Protein AF-A0AA35TDZ6-F1 (afdb_monomer)

InterPro domains:
  IPR032675 Leucine-rich repeat domain superfamily [G3DSA:3.80.10.10] (3-65)

Nearest PDB structures (foldseek):
  6brp-assembly1_B  TM=9.133E-01  e=1.697E-02  Oryza sativa Japonica Group
  3e2j-assembly4_D  TM=8.160E-01  e=2.064E-02  Bos taurus
  4q62-assembly1_A-2  TM=9.306E-01  e=1.899E-01  Legionella pneumophila subsp. pneumophila str. Philadelphia 1
  1fs2-assembly1_C  TM=8.307E-01  e=9.092E-01  Homo sapiens
  3gyq-assembly1_B  TM=4.921E-01  e=2.124E+00  Streptomyces cyaneus

Secondary structure (DSSP, 8-state):
--EEEEEES-TT-BHHHHHHHHHH-TTEEEEEEES-TB--HHHHGGGGG-TT--EEE-TTS-----

Solvent-accessible surface area (backbone atoms only — not comparable to full-atom values): 3557 Å² total; per-residue (Å²): 134,86,40,69,48,79,48,65,66,35,83,83,44,19,30,73,56,38,39,49,44,16,68,77,37,42,68,28,28,34,42,36,36,33,46,18,71,46,30,37,61,75,18,54,62,35,42,71,57,17,77,50,54,77,44,78,40,56,54,75,29,57,64,81,73,135

Mean predicted aligned error: 4.35 Å

Structure (mmCIF, N/CA/C/O backbone):
data_AF-A0AA35TDZ6-F1
#
_entry.id   AF-A0AA35TDZ6-F1
#
loop_
_atom_site.group_PDB
_atom_site.id
_atom_site.type_symbol
_atom_site.label_atom_id
_atom_site.label_alt_id
_atom_site.label_comp_id
_atom_site.label_asym_id
_atom_site.label_entity_id
_atom_site.label_seq_id
_atom_site.pdbx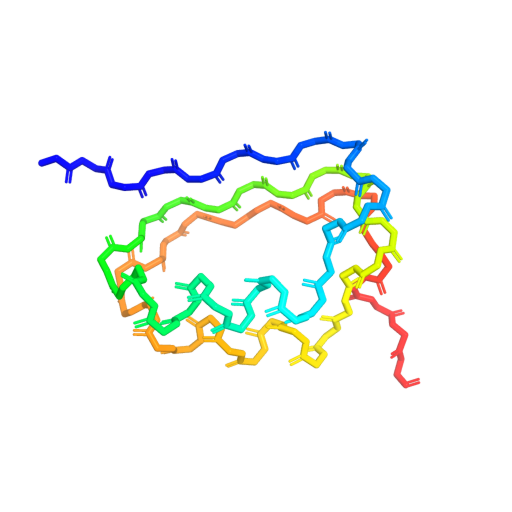_PDB_ins_code
_atom_site.Cartn_x
_atom_site.Cartn_y
_atom_site.Cartn_z
_atom_site.occupancy
_atom_site.B_iso_or_equiv
_atom_site.auth_seq_id
_atom_site.auth_comp_id
_atom_site.auth_asym_id
_atom_site.auth_atom_id
_atom_site.pdbx_PDB_model_num
ATOM 1 N N . MET A 1 1 ? 0.391 2.346 19.340 1.00 48.69 1 MET A N 1
ATOM 2 C CA . MET A 1 1 ? 1.449 2.189 18.323 1.00 48.69 1 MET A CA 1
ATOM 3 C C . MET A 1 1 ? 0.839 2.567 16.983 1.00 48.69 1 MET A C 1
ATOM 5 O O . MET A 1 1 ? -0.245 2.078 16.692 1.00 48.69 1 MET A O 1
ATOM 9 N N . GLN A 1 2 ? 1.413 3.526 16.256 1.00 55.66 2 GLN A N 1
ATOM 10 C CA . GLN A 1 2 ? 0.990 3.825 14.883 1.00 55.66 2 GLN A CA 1
ATOM 11 C C . GLN A 1 2 ? 1.785 2.903 13.958 1.00 55.66 2 GLN A C 1
ATOM 13 O O . GLN A 1 2 ? 3.010 2.891 14.038 1.00 55.66 2 GLN A O 1
ATOM 18 N N . GLU A 1 3 ? 1.102 2.107 13.138 1.00 83.69 3 GLU A N 1
ATOM 19 C CA . GLU A 1 3 ? 1.749 1.319 12.088 1.00 83.69 3 GLU A CA 1
ATOM 20 C C . GLU A 1 3 ? 1.911 2.211 10.859 1.00 83.69 3 GLU A C 1
ATOM 22 O O . GLU A 1 3 ? 0.930 2.626 10.234 1.00 83.69 3 GLU A O 1
ATOM 27 N N . VAL A 1 4 ? 3.167 2.546 10.579 1.00 91.12 4 VAL A N 1
ATOM 28 C CA . VAL A 1 4 ? 3.599 3.382 9.462 1.00 91.12 4 VAL A CA 1
ATOM 29 C C . VAL A 1 4 ? 4.543 2.539 8.618 1.00 91.12 4 VAL A C 1
ATOM 31 O O . VAL A 1 4 ? 5.558 2.063 9.125 1.00 91.12 4 VAL A O 1
ATOM 34 N N . LEU A 1 5 ? 4.213 2.355 7.343 1.00 90.88 5 LEU A N 1
ATOM 35 C CA . LEU A 1 5 ? 5.059 1.656 6.383 1.00 90.88 5 LEU A CA 1
ATOM 36 C C . LEU A 1 5 ? 5.552 2.657 5.338 1.00 90.88 5 LEU A C 1
ATOM 38 O O . LEU A 1 5 ? 4.757 3.250 4.612 1.00 90.88 5 LEU A O 1
ATOM 42 N N . VAL A 1 6 ? 6.868 2.852 5.272 1.00 91.19 6 VAL A N 1
ATOM 43 C CA . VAL A 1 6 ? 7.517 3.724 4.286 1.00 91.19 6 VAL A CA 1
ATOM 44 C C . VAL A 1 6 ? 8.480 2.891 3.460 1.00 91.19 6 VAL A C 1
ATOM 46 O O . VAL A 1 6 ? 9.333 2.191 4.002 1.00 91.19 6 VAL A O 1
ATOM 49 N N . VAL A 1 7 ? 8.325 2.969 2.145 1.00 89.50 7 VAL A N 1
ATOM 50 C CA . VAL A 1 7 ? 9.023 2.160 1.158 1.0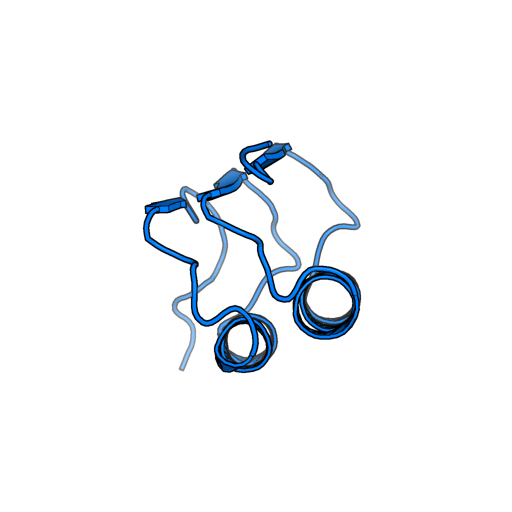0 89.50 7 VAL A CA 1
ATOM 51 C C . VAL A 1 7 ? 9.374 3.055 -0.024 1.00 89.50 7 VAL A C 1
ATOM 53 O O . VAL A 1 7 ? 8.495 3.510 -0.742 1.00 89.50 7 VAL A O 1
ATOM 56 N N . ASN A 1 8 ? 10.655 3.321 -0.248 1.00 91.25 8 ASN A N 1
ATOM 57 C CA . ASN A 1 8 ? 11.087 4.221 -1.315 1.00 91.25 8 ASN A CA 1
ATOM 58 C C . ASN A 1 8 ? 12.088 3.507 -2.221 1.00 9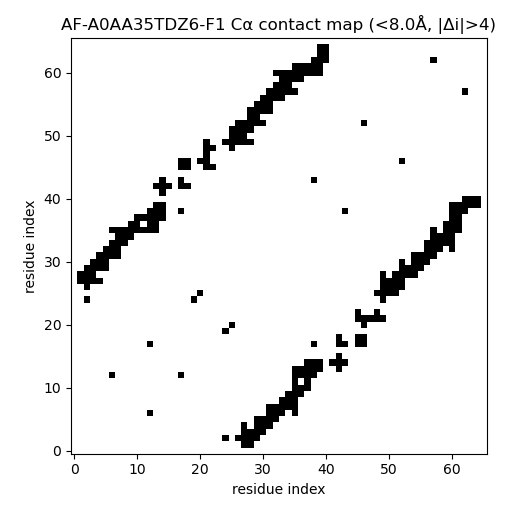1.25 8 ASN A C 1
ATOM 60 O O . ASN A 1 8 ? 12.949 2.775 -1.726 1.00 91.25 8 ASN A O 1
ATOM 64 N N . GLU A 1 9 ? 11.949 3.712 -3.532 1.00 89.31 9 GLU A N 1
ATOM 65 C CA . GLU A 1 9 ? 12.862 3.217 -4.569 1.00 89.31 9 GLU A CA 1
ATOM 66 C C . GLU A 1 9 ? 13.131 1.708 -4.447 1.00 89.31 9 GLU A C 1
ATOM 68 O O . GLU A 1 9 ? 14.242 1.227 -4.664 1.00 89.31 9 GLU A O 1
ATOM 73 N N . GLN A 1 10 ? 12.108 0.938 -4.059 1.00 88.50 10 GLN A N 1
ATOM 74 C CA . GLN A 1 10 ? 12.228 -0.508 -3.930 1.00 88.50 10 GLN A CA 1
ATOM 75 C C . GLN A 1 10 ? 11.868 -1.183 -5.260 1.00 88.50 10 GLN A C 1
ATOM 77 O O . GLN A 1 10 ? 10.686 -1.248 -5.609 1.00 88.50 10 GLN A O 1
ATOM 82 N N . PRO A 1 11 ? 12.845 -1.756 -5.989 1.00 81.25 11 PRO A N 1
ATOM 83 C CA . PRO A 1 11 ? 12.612 -2.320 -7.320 1.00 81.25 11 PRO A CA 1
ATOM 84 C C . PRO A 1 11 ? 11.708 -3.559 -7.302 1.00 81.25 11 PRO A C 1
ATOM 86 O O . PRO A 1 11 ? 11.092 -3.883 -8.310 1.00 81.25 11 PRO A O 1
ATOM 89 N N . MET A 1 12 ? 11.612 -4.243 -6.157 1.00 85.44 12 MET A N 1
ATOM 90 C CA . MET A 1 12 ? 10.815 -5.463 -5.981 1.00 85.44 12 MET A CA 1
ATOM 91 C C . MET A 1 12 ? 9.517 -5.226 -5.199 1.00 85.44 12 MET A C 1
ATOM 93 O O . MET A 1 12 ? 8.764 -6.172 -4.962 1.00 85.44 12 MET A O 1
ATOM 97 N N . PHE A 1 13 ? 9.247 -3.992 -4.759 1.00 89.19 13 PHE A N 1
ATOM 98 C CA . PHE A 1 13 ? 8.020 -3.696 -4.029 1.00 89.19 13 PHE A CA 1
ATOM 99 C C . PHE A 1 13 ? 6.882 -3.439 -5.012 1.00 89.19 13 PHE A C 1
ATOM 101 O O . PHE A 1 13 ? 6.889 -2.443 -5.734 1.00 89.19 13 PHE A O 1
ATOM 108 N N . GLY A 1 14 ? 5.913 -4.351 -5.029 1.00 89.00 14 GLY A N 1
ATOM 109 C CA . GLY A 1 14 ? 4.777 -4.309 -5.940 1.00 89.00 14 GLY A CA 1
ATOM 110 C C . GLY A 1 14 ? 3.524 -4.946 -5.356 1.00 89.00 14 GLY A C 1
ATOM 111 O O . GLY A 1 14 ? 3.437 -5.192 -4.151 1.00 89.00 14 GLY A O 1
ATOM 112 N N . ASP A 1 15 ? 2.564 -5.253 -6.222 1.00 90.69 15 ASP A N 1
ATOM 113 C CA . ASP A 1 15 ? 1.210 -5.672 -5.830 1.00 90.69 15 ASP A CA 1
ATOM 114 C C . ASP A 1 15 ? 1.161 -6.893 -4.910 1.00 90.69 15 ASP A C 1
ATOM 116 O O . ASP A 1 15 ? 0.336 -6.968 -4.001 1.00 90.69 15 ASP A O 1
ATOM 120 N N . VAL A 1 16 ? 2.061 -7.860 -5.110 1.00 91.88 16 VAL A N 1
ATOM 121 C CA . VAL A 1 16 ? 2.146 -9.055 -4.254 1.00 91.88 16 VAL A CA 1
ATOM 122 C C . VAL A 1 16 ? 2.486 -8.668 -2.816 1.00 91.88 16 VAL A C 1
ATOM 124 O O . VAL A 1 16 ? 1.859 -9.163 -1.878 1.00 91.88 16 VAL A O 1
ATOM 127 N N . THR A 1 17 ? 3.447 -7.762 -2.645 1.00 90.81 17 THR A N 1
ATOM 128 C CA . THR A 1 17 ? 3.868 -7.263 -1.334 1.00 90.81 17 THR A CA 1
ATOM 129 C C . THR A 1 17 ? 2.779 -6.398 -0.713 1.00 90.81 17 THR A C 1
ATOM 131 O O . THR A 1 17 ? 2.452 -6.576 0.455 1.00 90.81 17 THR A O 1
ATOM 134 N N . LEU A 1 18 ? 2.142 -5.533 -1.504 1.00 90.69 18 LEU A N 1
ATOM 135 C CA . LEU A 1 18 ? 0.979 -4.746 -1.084 1.00 90.69 18 LEU A CA 1
ATOM 136 C C . LEU A 1 18 ? -0.170 -5.619 -0.572 1.00 90.69 18 LEU A C 1
ATOM 138 O O . LEU A 1 18 ? -0.791 -5.301 0.440 1.00 90.69 18 LEU A O 1
ATOM 142 N N . ARG A 1 19 ? -0.416 -6.760 -1.220 1.00 92.12 19 ARG A N 1
ATOM 143 C CA . ARG A 1 19 ? -1.436 -7.719 -0.787 1.00 92.12 19 ARG A CA 1
ATOM 144 C C . ARG A 1 19 ? -1.097 -8.382 0.545 1.00 92.12 19 ARG A C 1
ATOM 146 O O . ARG A 1 19 ? -1.995 -8.611 1.353 1.00 92.12 19 ARG A O 1
ATOM 153 N N . LEU A 1 20 ? 0.181 -8.671 0.789 1.00 90.88 20 LEU A N 1
ATOM 154 C CA . LEU A 1 20 ? 0.646 -9.143 2.096 1.00 90.88 20 LEU A CA 1
ATOM 155 C C . LEU A 1 20 ? 0.464 -8.061 3.163 1.00 90.88 20 LEU A C 1
ATOM 157 O O . LEU A 1 20 ? -0.071 -8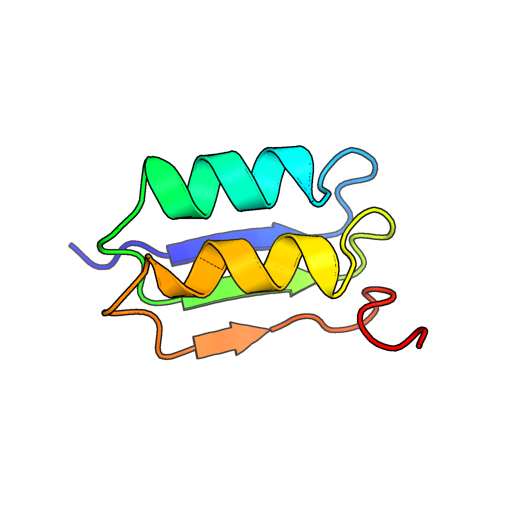.358 4.223 1.00 90.88 20 LEU A O 1
ATOM 161 N N . VAL A 1 21 ? 0.819 -6.810 2.862 1.00 89.81 21 VAL A N 1
ATOM 162 C CA . VAL A 1 21 ? 0.624 -5.673 3.776 1.00 89.81 21 VAL A CA 1
ATOM 163 C C . VAL A 1 21 ? -0.852 -5.504 4.135 1.00 89.81 21 VAL A C 1
ATOM 165 O O . VAL A 1 21 ? -1.180 -5.416 5.313 1.00 89.81 21 VAL A O 1
ATOM 168 N N . GLY A 1 22 ? -1.755 -5.531 3.151 1.00 90.56 22 GLY A N 1
ATOM 169 C CA . GLY A 1 22 ? -3.196 -5.446 3.403 1.00 90.56 22 GLY A CA 1
ATOM 170 C C . GLY A 1 22 ? -3.710 -6.550 4.333 1.00 90.56 22 GLY A C 1
ATOM 171 O O . GLY A 1 22 ? -4.572 -6.316 5.182 1.00 90.56 22 GLY A O 1
ATOM 172 N N . ARG A 1 23 ? -3.164 -7.763 4.209 1.00 90.56 23 ARG A N 1
ATOM 173 C CA . ARG A 1 23 ? -3.588 -8.918 5.005 1.00 90.56 23 ARG A CA 1
ATOM 174 C C . ARG A 1 23 ? -2.999 -8.929 6.416 1.00 90.56 23 ARG A C 1
ATOM 176 O O . ARG A 1 23 ? -3.722 -9.210 7.367 1.00 90.56 23 ARG A O 1
ATOM 183 N N . GLU A 1 24 ? -1.705 -8.655 6.537 1.00 91.12 24 GLU A N 1
ATOM 184 C CA . GLU A 1 24 ? -0.951 -8.812 7.785 1.00 91.12 24 GLU A CA 1
ATOM 185 C C . GLU A 1 24 ? -0.945 -7.532 8.635 1.00 91.12 24 GLU A C 1
ATOM 187 O O . GLU A 1 24 ? -0.723 -7.599 9.842 1.00 91.12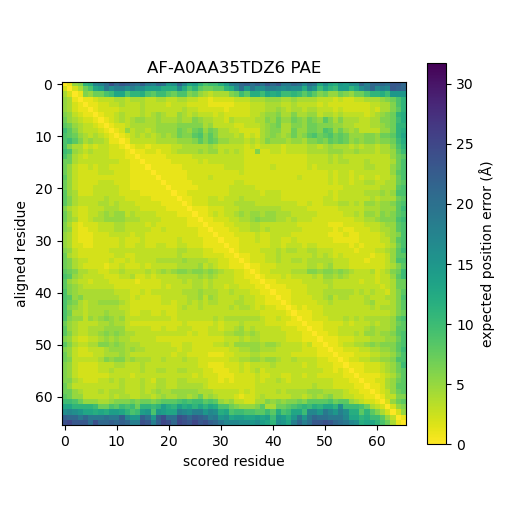 24 GLU A O 1
ATOM 192 N N . CYS A 1 25 ? -1.228 -6.368 8.038 1.00 91.12 25 CYS A N 1
ATOM 193 C CA . CYS A 1 25 ? -1.195 -5.066 8.711 1.00 91.12 25 CYS A CA 1
ATOM 194 C C . CYS A 1 25 ? -2.565 -4.350 8.696 1.00 91.12 25 CYS A C 1
ATOM 196 O O . CYS A 1 25 ? -2.657 -3.214 8.231 1.00 91.12 25 CYS A O 1
ATOM 198 N N . PRO A 1 26 ? -3.654 -4.934 9.239 1.00 89.50 26 PRO A N 1
ATOM 199 C CA . PRO A 1 26 ? -4.987 -4.315 9.203 1.00 89.50 26 PRO A CA 1
ATOM 200 C C . PRO A 1 26 ? -5.097 -3.010 10.018 1.00 89.50 26 PRO A C 1
ATOM 202 O O . PRO A 1 26 ? -6.056 -2.254 9.860 1.00 89.50 26 PRO A O 1
ATOM 205 N N . SER A 1 27 ? -4.136 -2.739 10.911 1.00 91.56 27 SER A N 1
ATOM 206 C CA . SER A 1 27 ? -4.072 -1.515 11.722 1.00 91.56 27 SER A CA 1
ATOM 207 C C . SER A 1 27 ? -3.176 -0.419 11.130 1.00 91.56 27 SER A C 1
ATOM 209 O O . SER A 1 27 ? -3.009 0.624 11.776 1.00 91.56 27 SER A O 1
ATOM 211 N N . LEU A 1 28 ? -2.663 -0.619 9.907 1.00 92.06 28 LEU A N 1
ATOM 212 C CA . LEU A 1 28 ? -1.845 0.350 9.182 1.00 92.06 28 LEU A CA 1
ATOM 213 C C . LEU A 1 28 ? -2.575 1.692 9.065 1.00 92.06 28 LEU A C 1
ATOM 215 O O . LEU A 1 28 ? -3.745 1.738 8.689 1.00 92.06 28 LEU A O 1
ATOM 219 N N . ARG A 1 29 ? -1.879 2.781 9.404 1.00 94.31 29 ARG A N 1
ATOM 220 C CA . ARG A 1 29 ? -2.406 4.157 9.340 1.00 94.31 29 ARG A CA 1
ATOM 221 C C . ARG A 1 29 ? -1.794 4.969 8.217 1.00 94.31 29 ARG A C 1
ATOM 223 O O . ARG A 1 29 ? -2.492 5.752 7.580 1.00 94.31 29 ARG A O 1
ATOM 230 N N . THR A 1 30 ? -0.512 4.748 7.960 1.00 93.31 30 THR A N 1
ATOM 231 C CA . THR A 1 30 ? 0.234 5.499 6.956 1.00 93.31 30 THR A CA 1
ATOM 232 C C . THR A 1 30 ? 1.004 4.543 6.063 1.00 93.31 30 THR A C 1
ATOM 234 O O . THR A 1 30 ? 1.734 3.682 6.559 1.00 93.31 30 THR A O 1
ATOM 237 N N . LEU A 1 31 ? 0.862 4.721 4.753 1.00 92.38 31 LEU A N 1
ATOM 238 C CA . LEU A 1 31 ? 1.587 3.979 3.734 1.00 92.38 31 LEU A CA 1
ATOM 239 C C . LEU A 1 31 ? 2.212 4.947 2.734 1.00 92.38 31 LEU A C 1
ATOM 241 O O . LEU A 1 31 ? 1.510 5.650 2.017 1.00 92.38 31 LEU A O 1
ATOM 245 N N . SER A 1 32 ? 3.536 4.965 2.656 1.00 92.75 32 SER A N 1
ATOM 246 C CA . SER A 1 32 ? 4.258 5.759 1.667 1.00 92.75 32 SER A CA 1
ATOM 247 C C . SER A 1 32 ? 5.094 4.848 0.789 1.00 92.75 32 SER A C 1
ATOM 249 O O . SER A 1 32 ? 6.033 4.227 1.271 1.00 92.75 32 SER A O 1
ATOM 251 N N . CYS A 1 33 ? 4.770 4.811 -0.495 1.00 90.25 33 CYS A N 1
ATOM 252 C CA . CYS A 1 33 ? 5.502 4.150 -1.557 1.00 90.25 33 CYS A CA 1
ATOM 2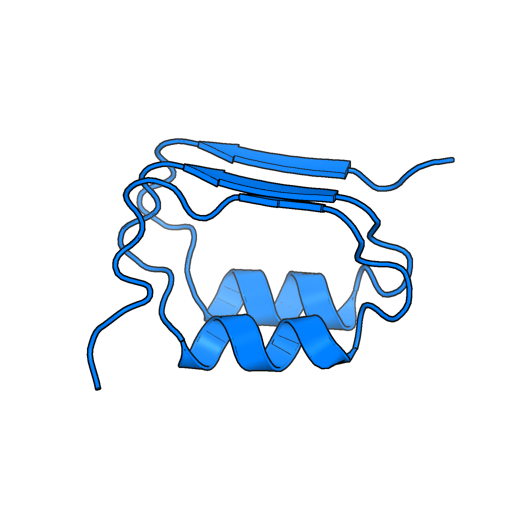53 C C . CYS A 1 33 ? 5.977 5.204 -2.561 1.00 90.25 33 CYS A C 1
ATOM 255 O O . CYS A 1 33 ? 5.168 5.786 -3.277 1.00 90.25 33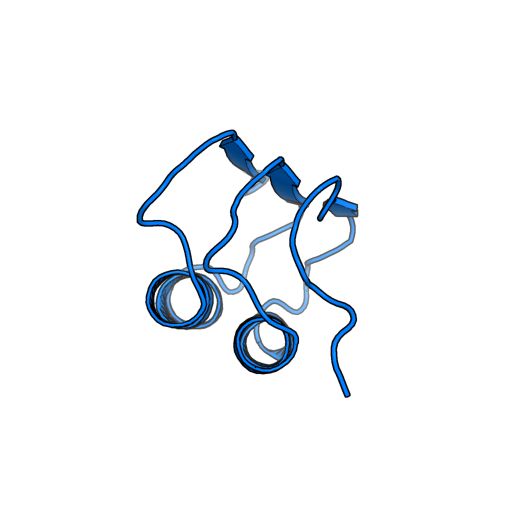 CYS A O 1
ATOM 257 N N . VAL A 1 34 ? 7.278 5.478 -2.625 1.00 91.44 34 VAL A N 1
ATOM 258 C CA . VAL A 1 34 ? 7.827 6.449 -3.588 1.00 91.44 34 VAL A CA 1
ATOM 259 C C . VAL A 1 34 ? 8.689 5.729 -4.612 1.00 91.44 34 VAL A C 1
ATOM 261 O O . VAL A 1 34 ? 9.506 4.893 -4.233 1.00 91.44 34 VAL A O 1
ATOM 264 N N . ALA A 1 35 ? 8.511 6.029 -5.902 1.00 90.00 35 ALA A N 1
ATOM 265 C CA . ALA A 1 35 ? 9.288 5.436 -6.999 1.00 90.00 35 ALA A CA 1
ATOM 266 C C . ALA A 1 35 ? 9.311 3.888 -6.985 1.00 90.00 35 ALA A C 1
ATOM 268 O O . ALA A 1 35 ? 10.313 3.249 -7.310 1.00 90.00 35 ALA A O 1
ATOM 269 N N . CYS A 1 36 ? 8.201 3.267 -6.569 1.00 91.12 36 CYS A N 1
ATOM 270 C CA . CYS A 1 36 ? 8.026 1.815 -6.575 1.00 91.12 36 CYS A CA 1
ATOM 271 C C . CYS A 1 36 ? 7.324 1.394 -7.875 1.00 91.12 36 CYS A C 1
ATOM 273 O O . CYS A 1 36 ? 6.099 1.390 -7.970 1.00 91.12 36 CYS A O 1
ATOM 275 N N . HIS A 1 37 ? 8.113 1.046 -8.894 1.00 87.75 37 HIS A N 1
ATOM 276 C CA . HIS A 1 37 ? 7.630 0.802 -10.262 1.00 87.75 37 HIS A CA 1
ATOM 277 C C . HIS A 1 37 ? 6.783 -0.468 -10.449 1.00 87.75 37 HIS A C 1
ATOM 279 O O . HIS A 1 37 ? 6.186 -0.649 -11.503 1.00 87.75 37 HIS A O 1
ATOM 285 N N . MET A 1 38 ? 6.738 -1.354 -9.454 1.00 90.12 38 MET A N 1
ATOM 286 C CA . MET A 1 38 ? 5.978 -2.610 -9.517 1.00 90.12 38 MET A CA 1
ATOM 287 C C . MET A 1 38 ? 4.605 -2.508 -8.834 1.00 90.12 38 MET A C 1
ATOM 289 O O . MET A 1 38 ? 3.892 -3.508 -8.743 1.00 90.12 38 MET A O 1
ATOM 293 N N . VAL A 1 39 ? 4.253 -1.330 -8.309 1.00 89.31 39 VAL A N 1
ATOM 294 C CA . VAL A 1 39 ? 2.954 -1.058 -7.681 1.00 89.31 39 VAL A CA 1
ATOM 295 C C . VAL A 1 39 ? 1.962 -0.565 -8.730 1.00 89.31 39 VAL A C 1
ATOM 297 O O . VAL A 1 39 ? 2.226 0.430 -9.402 1.00 89.31 39 VAL A O 1
ATOM 300 N N . THR A 1 40 ? 0.809 -1.224 -8.820 1.00 87.62 40 THR A N 1
ATOM 301 C CA . THR A 1 40 ? -0.300 -0.881 -9.718 1.00 87.62 40 THR A CA 1
ATOM 302 C C . THR A 1 40 ? -1.610 -0.703 -8.946 1.00 87.62 40 THR A C 1
ATOM 304 O O . THR A 1 40 ? -1.720 -1.058 -7.767 1.00 87.62 40 THR A O 1
ATOM 307 N N . ASP A 1 41 ? -2.642 -0.194 -9.622 1.00 86.62 41 ASP A N 1
ATOM 308 C CA . ASP A 1 41 ? -4.000 -0.062 -9.081 1.00 86.62 41 ASP A CA 1
ATOM 309 C C . ASP A 1 41 ? -4.572 -1.384 -8.538 1.00 86.62 41 ASP A C 1
ATOM 311 O O . ASP A 1 41 ? -5.305 -1.397 -7.542 1.00 86.62 41 ASP A O 1
ATOM 315 N N . ALA A 1 42 ? -4.191 -2.521 -9.130 1.00 86.19 42 ALA A N 1
ATOM 316 C CA . ALA A 1 42 ? -4.623 -3.832 -8.658 1.00 86.19 42 ALA A CA 1
ATOM 317 C C . ALA A 1 42 ? -4.097 -4.126 -7.243 1.00 86.19 42 ALA A C 1
ATOM 319 O O . ALA A 1 42 ? -4.839 -4.647 -6.404 1.00 86.19 42 ALA A O 1
ATOM 320 N N . GLY A 1 43 ? -2.849 -3.750 -6.942 1.00 85.38 43 GLY A N 1
ATOM 321 C CA . GLY A 1 43 ? -2.256 -3.882 -5.610 1.00 85.38 43 GLY A CA 1
ATOM 322 C C . GLY A 1 43 ? -2.925 -2.994 -4.564 1.00 85.38 43 GLY A C 1
ATOM 323 O O . GLY A 1 43 ? -3.087 -3.413 -3.415 1.00 85.38 43 GLY A O 1
ATOM 324 N N . LEU A 1 44 ? -3.382 -1.802 -4.960 1.00 87.12 44 LEU A N 1
ATOM 325 C CA . LEU A 1 44 ? -4.053 -0.857 -4.062 1.00 87.12 44 LEU A CA 1
ATOM 326 C C . LEU A 1 44 ? -5.395 -1.378 -3.549 1.00 87.12 44 LEU A C 1
ATOM 328 O O . LEU A 1 44 ? -5.756 -1.106 -2.406 1.00 87.12 44 LEU A O 1
ATOM 332 N N . SER A 1 45 ? -6.113 -2.179 -4.344 1.00 88.56 45 SER A N 1
ATOM 333 C CA . SER A 1 45 ? -7.383 -2.789 -3.915 1.00 88.56 45 SER A CA 1
ATOM 334 C C . SER A 1 45 ? -7.244 -3.599 -2.619 1.00 88.56 45 SER A C 1
ATOM 336 O O . SER A 1 45 ? -8.165 -3.646 -1.798 1.00 88.56 45 SER A O 1
ATOM 338 N N . CYS A 1 46 ? -6.062 -4.175 -2.384 1.00 87.94 46 CYS A N 1
ATOM 339 C CA . CYS A 1 46 ? -5.769 -4.965 -1.196 1.00 87.94 46 CYS A CA 1
ATOM 340 C C . CYS A 1 46 ? -5.633 -4.110 0.069 1.00 87.94 46 CYS A C 1
ATOM 342 O O . CYS A 1 46 ? -5.741 -4.648 1.162 1.00 87.94 46 CYS A O 1
ATOM 344 N N . LEU A 1 47 ? -5.436 -2.795 -0.054 1.00 87.81 47 LEU A N 1
ATOM 345 C CA . LEU A 1 47 ? -5.375 -1.873 1.083 1.00 87.81 47 LEU A CA 1
ATOM 346 C C . LEU A 1 47 ? -6.749 -1.567 1.680 1.00 87.81 47 LEU A C 1
ATOM 348 O O . L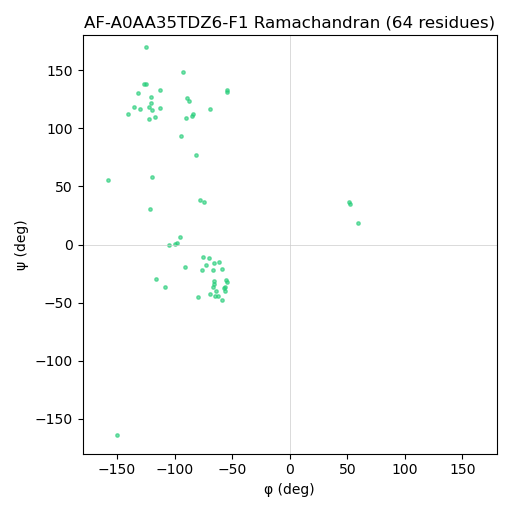EU A 1 47 ? -6.824 -1.017 2.774 1.00 87.81 47 LEU A O 1
ATOM 352 N N . SER A 1 48 ? -7.834 -1.955 1.004 1.00 88.44 48 SER A N 1
ATOM 353 C CA . SER A 1 48 ? -9.201 -1.817 1.523 1.00 88.44 48 SER A CA 1
ATOM 354 C C . SER A 1 48 ? -9.433 -2.559 2.848 1.00 88.44 48 SER A C 1
ATOM 356 O O . SER A 1 48 ? -10.341 -2.213 3.602 1.00 88.44 48 SER A O 1
ATOM 358 N N . THR A 1 49 ? -8.599 -3.551 3.170 1.00 89.75 49 THR A N 1
ATOM 359 C CA . THR A 1 49 ? -8.623 -4.272 4.450 1.00 89.75 49 THR A CA 1
ATOM 360 C C . THR A 1 49 ? -8.012 -3.465 5.601 1.00 89.75 49 THR A C 1
ATOM 362 O O . THR A 1 49 ? -8.344 -3.712 6.763 1.00 89.75 49 THR A O 1
ATOM 365 N N . CYS A 1 50 ? -7.165 -2.474 5.308 1.00 91.44 50 CYS A N 1
ATOM 366 C CA . CYS A 1 50 ? -6.552 -1.582 6.289 1.00 91.44 50 CYS A CA 1
ATOM 367 C C . CYS A 1 50 ? -7.525 -0.458 6.668 1.00 91.44 50 CYS A C 1
ATOM 369 O O . CYS A 1 50 ? -7.384 0.686 6.244 1.00 91.44 50 CYS A O 1
ATOM 371 N N . GLN A 1 51 ? -8.516 -0.765 7.508 1.00 90.12 51 GLN A N 1
ATOM 372 C CA . GLN A 1 51 ? -9.600 0.166 7.877 1.00 90.12 51 GLN A CA 1
ATOM 373 C C . GLN A 1 51 ? -9.133 1.449 8.585 1.00 90.12 51 GLN A C 1
ATOM 375 O O . GLN A 1 51 ? -9.907 2.391 8.746 1.00 90.12 51 GLN A O 1
ATOM 380 N N . ARG A 1 52 ? -7.890 1.469 9.073 1.00 92.06 52 ARG A N 1
ATOM 381 C CA . ARG A 1 52 ? -7.294 2.611 9.775 1.00 92.06 52 ARG A CA 1
ATOM 382 C C . ARG A 1 52 ? -6.384 3.458 8.893 1.00 92.06 52 ARG A C 1
ATOM 384 O O . ARG A 1 52 ? -5.826 4.426 9.408 1.00 92.06 52 ARG A O 1
ATOM 391 N N . LEU A 1 53 ? -6.236 3.104 7.618 1.00 91.88 53 LEU A N 1
ATOM 392 C CA . LEU A 1 53 ? -5.360 3.800 6.690 1.00 91.88 53 LEU A CA 1
ATOM 393 C C . LEU A 1 53 ? -5.938 5.187 6.385 1.00 91.88 53 LEU A C 1
ATOM 395 O O . LEU A 1 53 ? -7.039 5.304 5.853 1.00 91.88 53 LEU A O 1
ATOM 399 N N . SER A 1 54 ? -5.200 6.229 6.757 1.00 92.88 54 SER A N 1
ATOM 400 C CA . SER A 1 54 ? -5.575 7.636 6.575 1.00 92.88 54 SER A CA 1
ATOM 401 C C . SER A 1 54 ? -4.636 8.375 5.634 1.00 92.88 54 SER A C 1
ATOM 403 O O . SER A 1 54 ? -5.061 9.298 4.944 1.00 92.88 54 SER A O 1
ATOM 405 N N . ASP A 1 55 ? -3.372 7.958 5.586 1.00 92.62 55 ASP A N 1
ATOM 406 C CA . ASP A 1 55 ? -2.318 8.664 4.872 1.00 92.62 55 ASP A CA 1
ATOM 407 C C . ASP A 1 55 ? -1.685 7.732 3.843 1.00 92.62 55 ASP A C 1
ATOM 409 O O . ASP A 1 55 ? -1.102 6.703 4.191 1.00 92.62 55 ASP A O 1
ATOM 413 N N . ILE A 1 56 ? -1.794 8.101 2.568 1.00 89.94 56 ILE A N 1
ATOM 414 C CA . ILE A 1 56 ? -1.198 7.362 1.458 1.00 89.94 56 ILE A CA 1
ATOM 415 C C . ILE A 1 56 ? -0.339 8.279 0.598 1.00 89.94 56 ILE A C 1
ATOM 417 O O . ILE A 1 56 ? -0.720 9.405 0.285 1.00 89.94 56 ILE A O 1
ATOM 421 N N . ASN A 1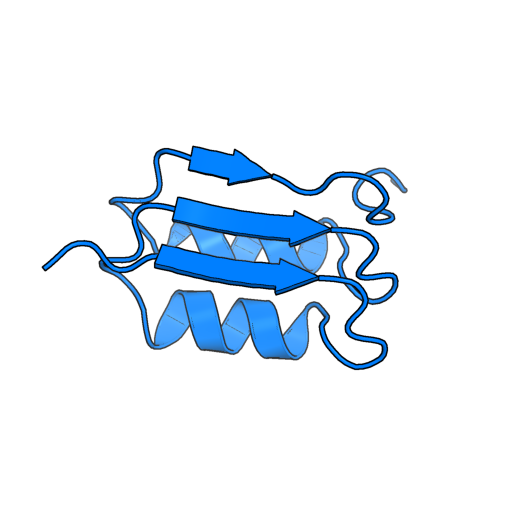 57 ? 0.819 7.782 0.187 1.00 91.44 57 ASN A N 1
ATOM 422 C CA . ASN A 1 57 ? 1.686 8.452 -0.768 1.00 91.44 57 ASN A CA 1
ATOM 423 C C . ASN A 1 57 ? 2.165 7.423 -1.790 1.00 91.44 57 ASN A C 1
ATOM 425 O O . ASN A 1 57 ? 2.825 6.469 -1.410 1.00 91.44 57 ASN A O 1
ATOM 429 N N . PHE A 1 58 ? 1.836 7.621 -3.065 1.00 89.31 58 PHE A N 1
ATOM 430 C CA . PHE A 1 58 ? 2.270 6.772 -4.183 1.00 89.31 58 PHE A CA 1
ATOM 431 C C . PHE A 1 58 ? 3.056 7.571 -5.233 1.00 89.31 58 PHE A C 1
ATOM 433 O O . PHE A 1 58 ? 2.999 7.291 -6.430 1.00 89.31 58 PHE A O 1
ATOM 440 N N . SER A 1 59 ? 3.769 8.616 -4.800 1.00 90.06 59 SER A N 1
ATOM 441 C CA . SER A 1 59 ? 4.513 9.503 -5.701 1.00 90.06 59 SER A CA 1
ATOM 442 C C . SER A 1 59 ? 5.485 8.717 -6.584 1.00 90.06 59 SER A C 1
ATOM 444 O O . SER A 1 59 ? 6.245 7.882 -6.097 1.00 90.06 59 SER A O 1
ATOM 446 N N . TYR A 1 60 ? 5.489 9.000 -7.887 1.00 88.06 60 TYR A N 1
ATOM 447 C CA . TYR A 1 60 ? 6.333 8.311 -8.874 1.00 88.06 60 TYR A CA 1
ATOM 448 C C . TYR A 1 60 ? 6.109 6.786 -8.964 1.00 88.06 60 TYR A C 1
ATOM 450 O O . TYR A 1 60 ? 6.961 6.072 -9.487 1.00 88.06 60 TYR A O 1
ATOM 458 N N . CYS A 1 61 ? 4.980 6.269 -8.472 1.00 87.12 61 CYS A N 1
ATOM 459 C CA . CYS A 1 61 ? 4.537 4.905 -8.761 1.00 87.12 61 CYS A CA 1
ATOM 460 C C . CYS A 1 61 ? 3.599 4.917 -9.986 1.00 87.12 61 CYS A C 1
ATOM 462 O O . CYS A 1 61 ? 2.871 5.894 -10.177 1.00 87.12 61 CYS A O 1
ATOM 464 N N . PRO A 1 62 ? 3.564 3.857 -10.810 1.00 80.81 62 PRO A N 1
ATOM 465 C CA . PRO A 1 62 ? 2.726 3.787 -12.010 1.00 80.81 62 PRO A CA 1
ATOM 466 C C . PRO A 1 62 ? 1.246 3.475 -11.702 1.00 80.81 62 PRO A C 1
ATOM 468 O O . PRO A 1 62 ? 0.588 2.758 -12.448 1.00 80.81 62 PRO A O 1
ATOM 471 N N . VAL A 1 63 ? 0.701 4.040 -10.620 1.00 69.50 63 VAL A N 1
ATOM 472 C CA . VAL A 1 63 ? -0.682 3.855 -10.122 1.00 69.50 63 VAL A CA 1
ATOM 473 C C . VAL A 1 63 ? -1.745 4.595 -10.954 1.00 69.50 63 VAL A C 1
ATOM 475 O O . VAL A 1 63 ? -2.673 5.178 -10.418 1.00 69.50 63 VAL A O 1
ATOM 478 N N . HIS A 1 64 ? -1.575 4.657 -12.272 1.00 58.78 64 HIS A N 1
ATOM 479 C CA . HIS A 1 64 ? -2.500 5.327 -13.186 1.00 58.78 64 HIS A CA 1
ATOM 480 C C . HIS A 1 64 ? -2.352 4.771 -14.607 1.00 58.78 64 HIS A C 1
ATOM 482 O O . HIS A 1 64 ? -2.114 5.517 -15.559 1.00 58.78 64 HIS A O 1
ATOM 488 N N . HIS A 1 65 ? -2.488 3.455 -14.767 1.00 41.91 65 HIS A N 1
ATOM 489 C CA . HIS A 1 65 ? -2.672 2.875 -16.096 1.00 41.91 65 HIS A CA 1
ATOM 490 C C . HIS A 1 65 ? -3.990 2.085 -16.127 1.00 41.91 65 HIS A C 1
ATOM 492 O O . HIS A 1 65 ? -4.068 1.053 -15.462 1.00 41.91 65 HIS A O 1
ATOM 498 N N . PRO A 1 66 ? -5.033 2.593 -16.820 1.00 43.88 66 PRO A N 1
ATOM 499 C CA . PRO A 1 66 ? -6.299 1.880 -16.983 1.00 43.88 66 PRO A CA 1
ATOM 500 C C . PRO A 1 66 ? -6.141 0.588 -17.792 1.00 43.88 66 PRO A C 1
ATOM 502 O O . PRO A 1 66 ? -5.195 0.513 -18.616 1.00 43.88 66 PRO A O 1
#

Foldseek 3Di:
DAAEAAAELDAPDELVNLLVCLVVPLCHAEYAYALHARYECNSVVSVVSNPNHDYYHNHNYPHDDD

Organism: Geodia barretti (NCBI:txid519541)

Sequence (66 aa):
MQEVLVVNEQPMFGDVTLRLVGRECPSLRTLSCVACHMVTDAGLSCLSTCQRLSDINFSYCPVHHP

pLDDT: mean 86.33, std 11.18, range [41.91, 94.31]

Radius of gyration: 10.77 Å; Cα contacts (8 Å, |Δi|>4): 142; chains: 1; bounding box: 22×19×35 Å